Protein AF-V9W082-F1 (afdb_monomer_lite)

Sequence (54 aa):
MTGVAAQIWGAKPDLLKNKDIRKILDKTATKLGKKRTYGYGLVDALKAFDYIWE

Organism: NCBI:txid697284

Secondary structure (DSSP, 8-state):
-HHHHHHHHHHSTTT--HHHHHHHHHHHPBP-S-HHHHTT-B--HHHHHHHHH-

Structure (mmCIF, N/CA/C/O backbone):
data_AF-V9W082-F1
#
_entry.id   AF-V9W082-F1
#
loop_
_atom_site.group_PDB
_atom_site.id
_atom_site.type_symbol
_atom_site.label_atom_id
_atom_site.label_alt_id
_atom_site.label_comp_id
_atom_site.label_asym_id
_atom_site.label_entity_id
_atom_site.label_seq_id
_atom_site.pdbx_PDB_ins_code
_atom_site.Cartn_x
_atom_site.Cartn_y
_atom_site.Cartn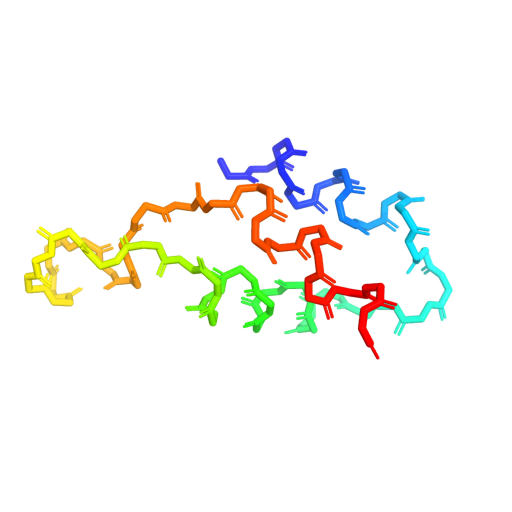_z
_atom_site.occupancy
_atom_site.B_iso_or_equiv
_atom_site.auth_seq_id
_atom_site.auth_comp_id
_atom_site.auth_asym_id
_atom_site.auth_atom_id
_atom_site.pdbx_PDB_model_num
ATOM 1 N N . MET A 1 1 ? 6.517 0.584 5.285 1.00 63.38 1 MET A N 1
ATOM 2 C CA . MET A 1 1 ? 5.817 1.085 4.076 1.00 63.38 1 MET A CA 1
ATOM 3 C C . MET A 1 1 ? 6.758 1.204 2.875 1.00 63.38 1 MET A C 1
ATOM 5 O O . MET A 1 1 ? 6.370 0.811 1.786 1.00 63.38 1 MET A O 1
ATOM 9 N N . THR A 1 2 ? 7.997 1.670 3.060 1.00 73.81 2 THR A N 1
ATOM 10 C CA . THR A 1 2 ? 8.984 1.908 1.987 1.00 73.81 2 THR A CA 1
ATOM 11 C C . THR A 1 2 ? 9.291 0.688 1.111 1.00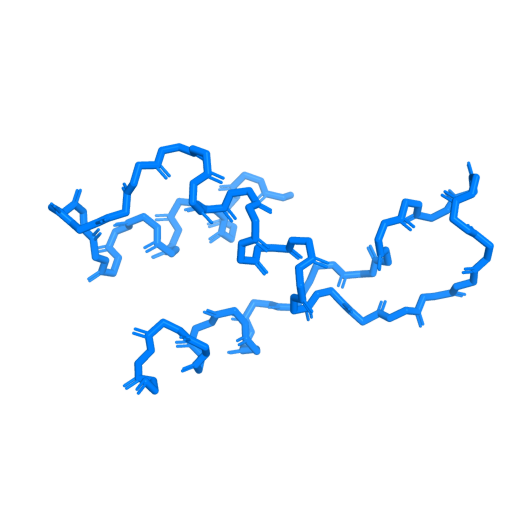 73.81 2 THR A C 1
ATOM 13 O O . THR A 1 2 ? 9.363 0.838 -0.100 1.00 73.81 2 THR A O 1
ATOM 16 N N . GLY A 1 3 ? 9.391 -0.520 1.682 1.00 79.69 3 GLY A N 1
ATOM 17 C CA . GLY A 1 3 ? 9.635 -1.743 0.899 1.00 79.69 3 GLY A CA 1
ATOM 18 C C . GLY A 1 3 ? 8.502 -2.094 -0.076 1.00 79.69 3 GLY A C 1
ATOM 19 O O . GLY A 1 3 ? 8.763 -2.392 -1.234 1.00 79.69 3 GLY A O 1
ATOM 20 N N . VAL A 1 4 ? 7.242 -1.974 0.358 1.00 80.00 4 VAL A N 1
ATOM 21 C CA . VAL A 1 4 ? 6.068 -2.231 -0.498 1.00 80.00 4 VAL A CA 1
ATOM 22 C C . VAL A 1 4 ? 5.955 -1.171 -1.597 1.00 80.00 4 VAL A C 1
ATOM 24 O O . VAL A 1 4 ? 5.713 -1.495 -2.753 1.00 80.00 4 VAL A O 1
ATOM 27 N N . ALA A 1 5 ? 6.200 0.097 -1.257 1.00 80.50 5 ALA A N 1
ATOM 28 C CA . ALA A 1 5 ? 6.210 1.180 -2.236 1.00 80.50 5 ALA A CA 1
ATOM 29 C C . ALA A 1 5 ? 7.295 0.983 -3.313 1.00 80.50 5 ALA A C 1
ATOM 31 O O . ALA A 1 5 ? 7.027 1.200 -4.491 1.00 80.50 5 ALA A O 1
ATOM 32 N N . ALA A 1 6 ? 8.496 0.542 -2.920 1.00 83.88 6 ALA A N 1
ATOM 33 C CA . ALA A 1 6 ? 9.589 0.253 -3.848 1.00 83.88 6 ALA A CA 1
ATOM 34 C C . ALA A 1 6 ? 9.275 -0.936 -4.768 1.00 83.88 6 ALA A C 1
ATOM 36 O O . ALA A 1 6 ? 9.587 -0.889 -5.953 1.00 83.88 6 ALA A O 1
ATOM 37 N N . GLN A 1 7 ? 8.619 -1.973 -4.244 1.00 84.62 7 GLN A N 1
ATOM 38 C CA . GLN A 1 7 ? 8.174 -3.123 -5.033 1.00 84.62 7 GLN A CA 1
ATOM 39 C C . GLN A 1 7 ? 7.131 -2.729 -6.092 1.00 84.62 7 GLN A C 1
ATOM 41 O O . GLN A 1 7 ? 7.278 -3.097 -7.254 1.00 84.62 7 GLN A O 1
ATOM 46 N N . ILE A 1 8 ? 6.139 -1.908 -5.729 1.00 83.38 8 ILE A N 1
ATOM 47 C CA . ILE A 1 8 ? 5.139 -1.374 -6.673 1.00 83.38 8 ILE A CA 1
ATOM 48 C C . ILE A 1 8 ? 5.796 -0.472 -7.721 1.00 83.38 8 ILE A C 1
ATOM 50 O O . ILE A 1 8 ? 5.475 -0.565 -8.905 1.00 83.38 8 ILE A O 1
ATOM 54 N N . TRP A 1 9 ? 6.733 0.386 -7.301 1.00 83.88 9 TRP A N 1
ATOM 55 C CA . TRP A 1 9 ? 7.497 1.216 -8.231 1.00 83.88 9 TRP A CA 1
ATOM 56 C C . TRP A 1 9 ? 8.250 0.349 -9.237 1.00 83.88 9 TRP A C 1
ATOM 58 O O . TRP A 1 9 ? 8.130 0.561 -10.438 1.00 83.88 9 TRP A O 1
ATOM 68 N N . GLY A 1 10 ? 9.015 -0.634 -8.756 1.00 84.19 10 GLY A N 1
ATOM 69 C CA . GLY A 1 10 ? 9.820 -1.513 -9.603 1.00 84.19 10 GLY A CA 1
ATOM 70 C C . GLY A 1 10 ? 8.989 -2.348 -10.576 1.00 84.19 10 GLY A C 1
ATOM 71 O O . GLY A 1 10 ? 9.486 -2.707 -11.637 1.00 84.19 10 GLY A O 1
ATOM 72 N N . ALA A 1 11 ? 7.724 -2.613 -10.249 1.00 83.94 11 ALA A N 1
ATOM 73 C CA . ALA A 1 11 ? 6.809 -3.333 -11.122 1.00 83.94 11 ALA A CA 1
ATOM 74 C C . ALA A 1 11 ? 6.406 -2.495 -12.356 1.00 83.94 11 ALA A C 1
ATOM 76 O O . ALA A 1 11 ? 6.373 -3.013 -13.471 1.00 83.94 11 ALA A O 1
ATOM 77 N N . LYS A 1 12 ? 6.124 -1.196 -12.184 1.00 81.25 12 LYS A N 1
ATOM 78 C CA . LYS A 1 12 ? 5.725 -0.276 -13.271 1.00 81.25 12 LYS A CA 1
ATOM 79 C C . LYS A 1 12 ? 6.471 1.069 -13.187 1.00 81.25 12 LYS A C 1
ATOM 81 O O . LYS A 1 12 ? 5.839 2.109 -12.968 1.00 81.25 12 LYS A O 1
ATOM 86 N N . PRO A 1 13 ? 7.801 1.072 -13.393 1.00 77.50 13 PRO A N 1
ATOM 87 C CA . PRO A 1 13 ? 8.644 2.242 -13.138 1.00 77.50 13 PRO A CA 1
ATOM 88 C C . PRO A 1 13 ? 8.339 3.425 -14.065 1.00 77.50 13 PRO A C 1
ATOM 90 O O . PRO A 1 13 ? 8.474 4.571 -13.641 1.00 77.50 13 PRO A O 1
ATOM 93 N N . ASP A 1 14 ? 7.862 3.157 -15.284 1.00 77.06 14 ASP A N 1
ATOM 94 C CA . ASP A 1 14 ? 7.604 4.186 -16.302 1.00 77.06 14 ASP A CA 1
ATOM 95 C C . ASP A 1 14 ? 6.157 4.708 -16.301 1.00 77.06 14 ASP A C 1
ATOM 97 O O . ASP A 1 14 ? 5.846 5.714 -16.940 1.00 77.06 14 ASP A O 1
ATOM 101 N N . LEU A 1 15 ? 5.257 4.039 -15.572 1.00 70.81 15 LEU A N 1
ATOM 102 C CA . LEU A 1 15 ? 3.825 4.358 -15.556 1.00 70.81 15 LEU A CA 1
ATOM 103 C C . LEU A 1 15 ? 3.378 5.018 -14.250 1.00 70.81 15 LEU A C 1
ATOM 105 O O . LEU A 1 15 ? 2.438 5.813 -14.255 1.00 70.81 15 LEU A O 1
ATOM 109 N N . LEU A 1 16 ? 4.032 4.710 -13.129 1.00 76.25 16 LEU A N 1
ATOM 110 C CA . LEU A 1 16 ? 3.609 5.175 -11.811 1.00 76.25 16 LEU A CA 1
ATOM 111 C C . LEU A 1 16 ? 4.503 6.313 -11.319 1.00 76.25 16 LEU A C 1
ATOM 113 O O . LEU A 1 16 ? 5.691 6.130 -11.069 1.00 76.25 16 LEU A O 1
ATOM 117 N N . LYS A 1 17 ? 3.926 7.504 -11.102 1.00 83.81 17 LYS A N 1
ATOM 118 C CA . LYS A 1 17 ? 4.622 8.575 -10.372 1.00 83.81 17 LYS A CA 1
ATOM 119 C C . LYS A 1 17 ? 4.458 8.356 -8.870 1.00 83.81 17 LYS A C 1
ATOM 121 O O . LYS A 1 17 ? 3.491 7.754 -8.409 1.00 83.81 17 LYS A O 1
ATOM 126 N N . ASN A 1 18 ? 5.333 8.976 -8.080 1.00 81.75 18 ASN A N 1
ATOM 127 C CA . ASN A 1 18 ? 5.267 9.010 -6.610 1.00 81.75 18 ASN A CA 1
ATOM 128 C C . ASN A 1 18 ? 3.846 9.201 -6.031 1.00 81.75 18 ASN A C 1
ATOM 130 O O . ASN A 1 18 ? 3.425 8.510 -5.102 1.00 81.75 18 ASN A O 1
ATOM 134 N N . LYS A 1 19 ? 3.085 10.146 -6.596 1.00 87.75 19 LYS A N 1
ATOM 135 C CA . LYS A 1 19 ? 1.708 10.449 -6.175 1.00 87.75 19 LYS A CA 1
ATOM 136 C C . LYS A 1 19 ? 0.725 9.304 -6.447 1.00 87.75 19 LYS A C 1
ATOM 138 O O . LYS A 1 19 ? -0.247 9.155 -5.711 1.00 87.75 19 LYS A O 1
ATOM 143 N N . ASP A 1 20 ? 0.970 8.523 -7.491 1.00 88.56 20 ASP A N 1
ATOM 144 C CA . ASP A 1 20 ? 0.111 7.424 -7.918 1.00 88.56 20 ASP A CA 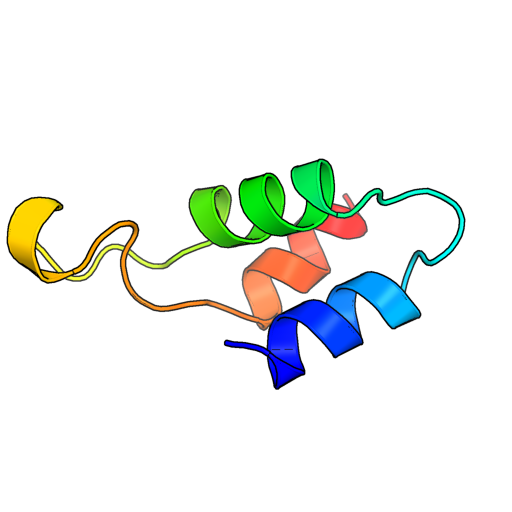1
ATOM 145 C C . ASP A 1 20 ? 0.353 6.215 -7.017 1.00 88.56 20 ASP A C 1
ATOM 147 O O . ASP A 1 20 ? -0.604 5.642 -6.508 1.00 88.56 20 ASP A O 1
ATOM 151 N N . ILE A 1 21 ? 1.616 5.939 -6.674 1.00 88.00 21 ILE A N 1
ATOM 152 C CA . ILE A 1 21 ? 1.988 4.909 -5.690 1.00 88.00 21 ILE A CA 1
ATOM 153 C C . ILE A 1 21 ? 1.318 5.183 -4.345 1.00 88.00 21 ILE A C 1
ATOM 155 O O . ILE A 1 21 ? 0.713 4.289 -3.757 1.00 88.00 21 ILE A O 1
ATOM 159 N N . ARG A 1 22 ? 1.352 6.435 -3.871 1.00 90.44 22 ARG A N 1
ATOM 160 C CA . ARG A 1 22 ? 0.670 6.806 -2.625 1.00 90.44 22 ARG A CA 1
ATOM 161 C C . ARG A 1 22 ? -0.836 6.554 -2.697 1.00 90.44 22 ARG A C 1
ATOM 163 O O . ARG A 1 22 ? -1.400 6.001 -1.762 1.00 90.44 22 ARG A O 1
ATOM 170 N N . LYS A 1 23 ? -1.479 6.920 -3.809 1.00 92.50 23 LYS A N 1
ATOM 171 C CA . LYS A 1 23 ? -2.913 6.665 -4.008 1.00 92.50 23 LYS A CA 1
ATOM 172 C C . LYS A 1 23 ? -3.238 5.175 -4.053 1.00 92.50 23 LYS A C 1
ATOM 174 O O . LYS A 1 23 ? -4.267 4.791 -3.510 1.00 92.50 23 LYS A O 1
ATOM 179 N N . ILE A 1 24 ? -2.397 4.360 -4.689 1.00 91.62 24 ILE A N 1
ATOM 180 C CA . ILE A 1 24 ? -2.570 2.903 -4.748 1.00 91.62 24 ILE A CA 1
ATOM 181 C C . ILE A 1 24 ? -2.515 2.335 -3.331 1.00 91.62 24 ILE A C 1
ATOM 183 O O . ILE A 1 24 ? -3.474 1.710 -2.896 1.00 91.62 24 ILE A O 1
ATOM 187 N N . LEU A 1 25 ? -1.462 2.656 -2.576 1.00 92.50 25 LEU A N 1
ATOM 188 C CA . LEU A 1 25 ? -1.298 2.195 -1.195 1.00 92.50 25 LEU A CA 1
ATOM 189 C C . LEU A 1 25 ? -2.456 2.623 -0.282 1.00 92.50 25 LEU A C 1
ATOM 191 O O . LEU A 1 25 ? -2.904 1.834 0.545 1.00 92.50 25 LEU A O 1
ATOM 195 N N . ASP A 1 26 ? -2.955 3.852 -0.434 1.00 93.56 26 ASP A N 1
ATOM 196 C CA . ASP A 1 26 ? -4.087 4.354 0.352 1.00 93.56 26 ASP A CA 1
ATOM 197 C C . ASP A 1 26 ? -5.404 3.637 -0.011 1.00 93.56 26 ASP A C 1
ATOM 199 O O . ASP A 1 26 ? -6.241 3.411 0.864 1.00 93.56 26 ASP A O 1
ATOM 203 N N . LYS A 1 27 ? -5.605 3.276 -1.288 1.00 94.00 27 LYS A N 1
ATOM 204 C CA . LYS A 1 27 ? -6.813 2.585 -1.776 1.00 94.00 27 LYS A CA 1
ATOM 205 C C . LYS A 1 27 ? -6.850 1.108 -1.412 1.00 94.00 27 LYS A C 1
ATOM 207 O O . LYS A 1 27 ? -7.930 0.578 -1.169 1.00 94.00 27 LY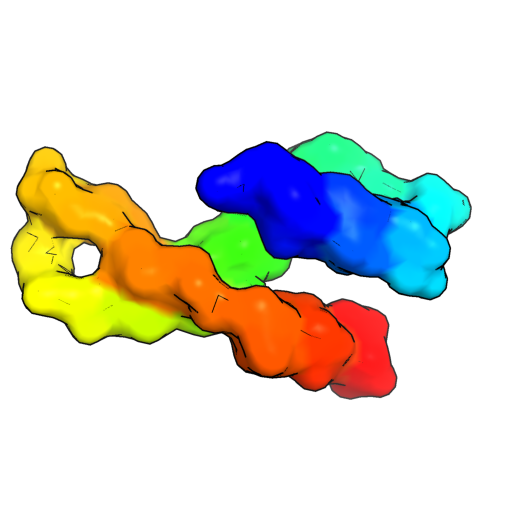S A O 1
ATOM 212 N N . THR A 1 28 ? -5.699 0.448 -1.419 1.00 95.06 28 THR A N 1
ATOM 213 C CA . THR A 1 28 ? -5.612 -0.999 -1.201 1.00 95.06 28 THR A CA 1
ATOM 214 C C . THR A 1 28 ? -5.369 -1.365 0.256 1.00 95.06 28 THR A C 1
ATOM 216 O O . THR A 1 28 ? -5.405 -2.542 0.606 1.00 95.06 28 THR A O 1
ATOM 219 N N . ALA A 1 29 ? -5.179 -0.370 1.126 1.00 95.06 29 ALA A N 1
ATOM 220 C CA . ALA A 1 29 ? -5.017 -0.587 2.551 1.00 95.06 29 ALA A CA 1
ATOM 221 C C . ALA A 1 29 ? -6.227 -1.308 3.170 1.00 95.06 29 ALA A C 1
ATOM 223 O O . ALA A 1 29 ? -7.392 -0.955 2.967 1.00 95.06 29 ALA A O 1
ATOM 224 N N . THR A 1 30 ? -5.941 -2.308 3.997 1.00 95.38 30 THR A N 1
ATOM 225 C CA . THR A 1 30 ? -6.951 -3.032 4.765 1.00 95.38 30 THR A CA 1
ATOM 226 C C . THR A 1 30 ? -7.330 -2.214 5.997 1.00 95.38 30 THR A C 1
ATOM 228 O O . THR A 1 30 ? -6.503 -1.935 6.865 1.00 95.38 30 THR A O 1
ATOM 231 N N . LYS A 1 31 ? -8.601 -1.818 6.095 1.00 94.38 31 LYS A N 1
ATOM 232 C CA . LYS A 1 31 ? -9.105 -0.966 7.180 1.00 94.38 31 LYS A CA 1
ATOM 233 C C . LYS A 1 31 ? -8.936 -1.641 8.547 1.00 94.38 31 LYS A C 1
ATOM 235 O O . LYS A 1 31 ? -9.502 -2.699 8.786 1.00 94.38 31 LYS A O 1
ATOM 240 N N . LEU A 1 32 ? -8.223 -0.978 9.461 1.00 93.06 32 LEU A N 1
ATOM 241 C CA . LEU A 1 32 ? -7.986 -1.475 10.827 1.00 93.06 32 LEU A CA 1
ATOM 242 C C . LEU A 1 32 ? -8.834 -0.790 11.909 1.00 93.06 32 LEU A C 1
ATOM 244 O O . LEU A 1 32 ? -8.942 -1.292 13.021 1.00 93.06 32 LEU A O 1
ATOM 248 N N . GLY A 1 33 ? -9.428 0.371 11.622 1.00 92.31 33 GLY A N 1
ATOM 249 C CA . GLY A 1 33 ? -10.183 1.118 12.625 1.00 92.31 33 GLY A CA 1
ATOM 250 C C . GLY A 1 33 ? -10.385 2.583 12.258 1.00 92.31 33 GLY A C 1
ATOM 251 O O . GLY A 1 33 ? -10.526 2.937 11.086 1.00 92.31 33 GLY A O 1
ATOM 252 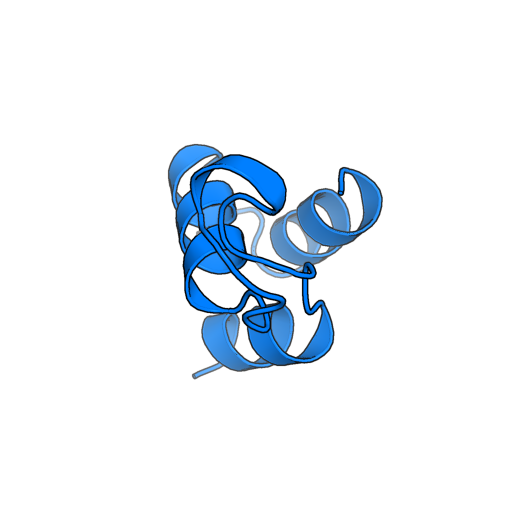N N . LYS A 1 34 ? -10.424 3.455 13.273 1.00 93.12 34 LYS A N 1
ATOM 253 C CA . LYS A 1 34 ? -10.606 4.901 13.080 1.00 93.12 34 LYS A CA 1
ATOM 254 C C . LYS A 1 34 ? -9.427 5.496 12.301 1.00 93.12 34 LYS A C 1
ATOM 256 O O . LYS A 1 34 ? -8.273 5.311 12.685 1.00 93.12 34 LYS A O 1
ATOM 261 N N . LYS A 1 35 ? -9.727 6.303 11.274 1.00 90.25 35 LYS A N 1
ATOM 262 C CA . LYS A 1 35 ? -8.724 6.958 10.408 1.00 90.25 35 LYS A CA 1
ATOM 263 C C . LYS A 1 35 ? -7.719 7.816 11.184 1.00 90.25 35 LYS A C 1
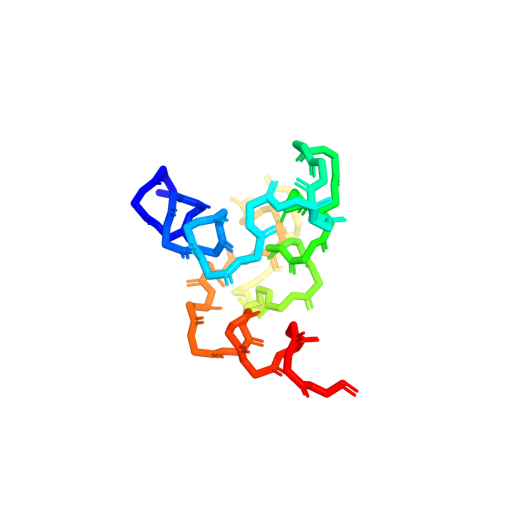ATOM 265 O O . LYS A 1 35 ? -6.551 7.862 10.826 1.00 90.25 35 LYS A O 1
ATOM 270 N N . ARG A 1 36 ? -8.149 8.456 12.278 1.00 93.31 36 ARG A N 1
ATOM 271 C CA . ARG A 1 36 ? -7.260 9.247 13.148 1.00 93.31 36 ARG A CA 1
ATOM 272 C C . ARG A 1 36 ? -6.151 8.405 13.793 1.00 93.31 36 ARG A C 1
ATOM 274 O O . ARG A 1 36 ? -5.085 8.939 14.059 1.00 93.31 36 ARG A O 1
ATOM 281 N N . THR A 1 37 ? -6.408 7.122 14.043 1.00 94.81 37 THR A N 1
ATOM 282 C CA . THR A 1 37 ? -5.476 6.215 14.730 1.00 94.81 37 THR A CA 1
ATOM 283 C C . THR A 1 37 ? -4.655 5.392 13.742 1.00 94.81 37 THR A C 1
ATOM 285 O O . THR A 1 37 ? -3.461 5.216 13.945 1.00 94.81 37 THR A O 1
ATOM 288 N N . TYR A 1 38 ? -5.281 4.913 12.662 1.00 92.94 38 TYR A N 1
ATOM 289 C CA . TYR A 1 38 ? -4.667 3.955 11.733 1.00 92.94 38 TYR A CA 1
ATOM 290 C C . TYR A 1 38 ? -4.445 4.505 10.318 1.00 92.94 38 TYR A C 1
ATOM 292 O O . TYR A 1 38 ? -4.036 3.763 9.429 1.00 92.94 38 TYR A O 1
ATOM 300 N N . GLY A 1 39 ? -4.738 5.784 10.066 1.00 93.12 39 GLY A N 1
ATOM 301 C CA . GLY A 1 39 ? -4.704 6.337 8.714 1.00 93.12 39 GLY A CA 1
ATOM 302 C C . GLY A 1 39 ? -5.651 5.572 7.785 1.00 93.12 39 GLY A C 1
ATOM 303 O O . GLY A 1 39 ? -6.828 5.395 8.100 1.00 93.12 39 GLY A O 1
ATOM 304 N N . TYR A 1 40 ? -5.134 5.102 6.651 1.00 92.62 40 TYR A N 1
ATOM 305 C CA . TYR A 1 40 ? -5.891 4.269 5.709 1.00 92.62 40 TYR A CA 1
ATOM 306 C C . TYR A 1 40 ? -5.986 2.791 6.128 1.00 92.62 40 TYR A C 1
ATOM 308 O O . TYR A 1 40 ? -6.795 2.056 5.572 1.00 92.62 40 TYR A O 1
ATOM 316 N N . GLY A 1 41 ? -5.251 2.373 7.163 1.00 94.62 41 GLY A N 1
ATOM 317 C CA . GLY A 1 41 ? -5.226 1.001 7.661 1.00 94.62 41 GLY A CA 1
ATOM 318 C C . GLY A 1 41 ? -3.881 0.313 7.427 1.00 94.62 41 GLY A C 1
ATOM 319 O O . GLY A 1 41 ? -2.839 0.962 7.349 1.00 94.62 41 GLY A O 1
ATOM 320 N N . LEU A 1 42 ? -3.908 -1.015 7.352 1.00 93.25 42 LEU A N 1
ATOM 321 C CA . LEU A 1 42 ? -2.742 -1.845 7.078 1.00 93.25 42 LEU A CA 1
ATOM 322 C C . LEU A 1 42 ? -2.406 -1.795 5.592 1.00 93.25 42 LEU A C 1
ATOM 324 O O . LEU A 1 42 ? -3.257 -2.081 4.756 1.00 93.25 42 LEU A O 1
ATOM 328 N N . VAL A 1 43 ? -1.152 -1.495 5.270 1.00 92.50 43 VAL A N 1
ATOM 329 C CA . VAL A 1 43 ? -0.652 -1.583 3.896 1.00 92.50 43 VAL A CA 1
ATOM 330 C C . VAL A 1 43 ? -0.703 -3.032 3.432 1.00 92.50 43 VAL A C 1
ATOM 332 O O . VAL A 1 43 ? -0.034 -3.886 4.010 1.00 92.50 43 VAL A O 1
ATOM 335 N N . ASP A 1 44 ? -1.472 -3.279 2.378 1.00 92.56 44 ASP A N 1
ATOM 336 C CA . ASP A 1 44 ? -1.679 -4.601 1.801 1.00 92.56 44 ASP A CA 1
ATOM 337 C C . ASP A 1 44 ? -0.934 -4.685 0.465 1.00 92.56 44 ASP A C 1
ATOM 339 O O . ASP A 1 44 ? -1.354 -4.112 -0.543 1.00 92.56 44 ASP A O 1
ATOM 343 N N . ALA A 1 45 ? 0.232 -5.333 0.490 1.00 88.81 45 ALA A N 1
ATOM 344 C CA . ALA A 1 45 ? 1.102 -5.424 -0.676 1.00 88.81 45 ALA A CA 1
ATOM 345 C C . ALA A 1 45 ? 0.452 -6.226 -1.806 1.00 88.81 45 ALA A C 1
ATOM 347 O O . ALA A 1 45 ? 0.559 -5.819 -2.957 1.00 88.81 45 ALA A O 1
ATOM 348 N N . LEU A 1 46 ? -0.254 -7.312 -1.478 1.00 90.38 46 LEU A N 1
ATOM 349 C CA . LEU A 1 46 ? -0.885 -8.177 -2.471 1.00 90.38 46 LEU A CA 1
ATOM 350 C C . LEU A 1 46 ? -1.980 -7.417 -3.220 1.00 90.38 46 LEU A C 1
ATOM 352 O O . LEU A 1 46 ? -1.908 -7.296 -4.435 1.00 90.38 46 LEU A O 1
ATOM 356 N N . LYS A 1 47 ? -2.901 -6.767 -2.496 1.00 93.12 47 LYS A N 1
ATOM 357 C CA . LYS A 1 47 ? -3.945 -5.945 -3.133 1.00 93.12 47 LYS A CA 1
ATOM 358 C C . LYS A 1 47 ? -3.371 -4.793 -3.948 1.00 93.12 47 LYS A C 1
ATOM 360 O O . LYS A 1 47 ? -3.931 -4.425 -4.972 1.00 93.12 47 LYS A O 1
ATOM 365 N N . ALA A 1 48 ? -2.282 -4.183 -3.479 1.00 90.50 48 ALA A N 1
ATOM 366 C CA . ALA A 1 48 ? -1.607 -3.121 -4.217 1.00 90.50 48 ALA A CA 1
ATOM 367 C C . ALA A 1 48 ? -0.984 -3.624 -5.527 1.00 90.50 48 ALA A C 1
ATOM 369 O O . ALA A 1 48 ? -1.021 -2.898 -6.517 1.00 90.50 48 ALA A O 1
ATOM 370 N N . PHE A 1 49 ? -0.436 -4.841 -5.520 1.00 89.44 49 PHE A N 1
ATOM 371 C CA . PHE A 1 49 ? 0.086 -5.523 -6.701 1.00 89.44 49 PHE A CA 1
ATOM 372 C C . PHE A 1 49 ? -1.019 -5.949 -7.671 1.00 89.44 49 PHE A C 1
ATOM 374 O O . PHE A 1 49 ? -0.876 -5.734 -8.870 1.00 89.44 49 PHE A O 1
ATOM 381 N N . ASP A 1 50 ? -2.136 -6.473 -7.174 1.00 90.00 50 ASP A N 1
ATOM 382 C CA . ASP A 1 50 ? -3.277 -6.832 -8.022 1.00 90.00 50 ASP A CA 1
ATOM 383 C C . ASP A 1 50 ? -3.863 -5.578 -8.692 1.00 90.00 50 ASP A C 1
ATOM 385 O O . ASP A 1 50 ? -4.040 -5.534 -9.906 1.00 90.00 50 ASP A O 1
ATOM 389 N N . TYR A 1 51 ? -4.036 -4.494 -7.926 1.00 89.19 51 TYR A N 1
ATOM 390 C CA . TYR A 1 51 ? -4.601 -3.228 -8.411 1.00 89.19 51 TYR A CA 1
ATOM 391 C C . TYR A 1 51 ? -3.813 -2.590 -9.562 1.00 89.19 51 TYR A C 1
ATOM 393 O O . TYR A 1 51 ? -4.378 -1.855 -10.364 1.00 89.19 51 TYR A O 1
ATOM 401 N N . ILE A 1 52 ? -2.492 -2.780 -9.621 1.00 86.75 52 ILE A N 1
ATOM 402 C CA . ILE A 1 52 ? -1.698 -2.210 -10.717 1.00 86.75 52 ILE A CA 1
ATOM 403 C C . ILE A 1 52 ? -1.824 -3.031 -12.007 1.00 86.75 52 ILE A C 1
ATOM 405 O O . ILE A 1 52 ? -1.448 -2.520 -13.073 1.00 86.75 52 ILE A O 1
ATOM 409 N N . TRP A 1 53 ? -2.194 -4.314 -11.899 1.00 81.62 53 TRP A N 1
ATOM 410 C CA . TRP A 1 53 ? -2.220 -5.306 -12.985 1.00 81.62 53 TRP A CA 1
ATOM 411 C C . TRP A 1 53 ? -3.619 -5.489 -13.590 1.00 81.62 53 TRP A C 1
ATOM 413 O O . TRP A 1 53 ? -3.699 -5.929 -14.737 1.00 81.62 53 TRP A O 1
ATOM 423 N N . GLU A 1 54 ? -4.673 -5.125 -12.856 1.00 71.25 54 GLU A N 1
ATOM 424 C CA . GLU A 1 54 ? -6.018 -4.833 -13.388 1.00 71.25 54 GLU A CA 1
ATOM 425 C C . GLU A 1 54 ? -6.037 -3.566 -14.265 1.00 71.25 54 GLU A C 1
ATOM 427 O O . GLU A 1 54 ? -6.802 -3.562 -15.258 1.00 71.25 54 GLU A O 1
#

InterPro domains:
  IPR036852 Peptidase S8/S53 domain superfamily [G3DSA:3.40.50.200] (1-52)
  IPR036852 Peptidase S8/S53 domain superfamily [SSF52743] (2-51)

Radius of gyration: 11.05 Å; chains: 1; bounding box: 20×19×31 Å

Foldseek 3Di:
DVVLLVVLCVVPVPPDDPVNSVVLQLVQADDDDDCVVAPSHHRDSVSSVVVVVD

pLDDT: mean 87.19, std 7.26, range [63.38, 95.38]